Protein AF-A0A1F3VA54-F1 (afdb_monomer_lite)

pLDDT: mean 77.5, std 19.3, range [36.47, 97.38]

Radius of gyration: 24.82 Å; chains: 1; bounding box: 99×32×63 Å

Secondary structure (DSSP, 8-state):
---------------THHHHHHHHHHHTTS-HHHHHHTTTTTT--HHHHHHHHHHHHHHHHT-SSHHHHHHHHHHHHHHHHHHT-TT-TTS-TT------SHHHHHHHHHHHHHHHHHHHHTTSSS--HHHHHHHHHHHHHHHHHHHHHHHHHHHHHHHHHHGGG-

Sequence (166 aa):
MVTSSYPDFGNRRPKSSTLLDNLNKKSADLSLVKQVASKAIIGLSQSELIDAFCNDLKELLSFDDIYPMITFLFEIESAINSLSDPAFDVLDPAIEEIPDLLEFYRHLSPILLRIVLEGENMGGGLKGDQQRVGHILNGWKEALRVAIEEELYVWKEKLSIGINHN

Foldseek 3Di:
DDDDDDDDPPPPDPPPCVVVVVVVVVLLLAALLVCLVVVVQAPDDLVSQLSNPLNLLVVLLPDPFLVVSVVSVVSSQVSLVVCVDPVCPRHDPNNPDGDHCPVLCVVLVVQLVVQLVVLVVVPPDDPDPVVSVVSSRVSSSVSSNVSSVVVSVVSVVVVVVVVVPD

Structure (mmCIF, N/CA/C/O backbone):
data_AF-A0A1F3VA54-F1
#
_entry.id   AF-A0A1F3VA54-F1
#
loop_
_atom_site.group_PDB
_atom_site.id
_atom_site.type_symbol
_atom_site.label_atom_id
_atom_site.label_alt_id
_atom_site.label_comp_id
_atom_site.label_asym_id
_atom_site.label_entity_id
_atom_site.label_seq_id
_atom_site.pdbx_PDB_ins_code
_atom_site.Cartn_x
_atom_site.Cartn_y
_atom_site.Cartn_z
_atom_site.occupancy
_atom_site.B_iso_or_equiv
_atom_site.auth_seq_id
_atom_site.auth_comp_id
_atom_site.auth_asym_id
_atom_site.auth_atom_id
_atom_site.pdbx_PDB_model_num
ATOM 1 N N . MET A 1 1 ? -73.486 -0.388 35.524 1.00 39.75 1 MET A N 1
ATOM 2 C CA . MET A 1 1 ? -72.158 -1.002 35.322 1.00 39.75 1 MET A CA 1
ATOM 3 C C . MET A 1 1 ? -71.949 -1.156 33.825 1.00 39.75 1 MET A C 1
ATOM 5 O O . MET A 1 1 ? -72.624 -1.975 33.223 1.00 39.75 1 MET A O 1
ATOM 9 N N . VAL A 1 2 ? -71.115 -0.311 33.217 1.00 38.38 2 VAL A N 1
ATOM 10 C CA . VAL A 1 2 ? -70.730 -0.396 31.799 1.00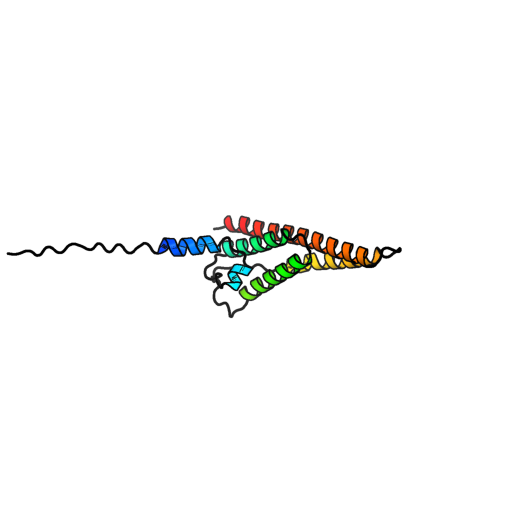 38.38 2 VAL A CA 1
ATOM 11 C C . VAL A 1 2 ? -69.208 -0.376 31.787 1.00 38.38 2 VAL A C 1
ATOM 13 O O . VAL A 1 2 ? -68.607 0.641 32.124 1.00 38.38 2 VAL A O 1
ATOM 16 N N . THR A 1 3 ? -68.582 -1.516 31.511 1.00 42.47 3 THR A N 1
ATOM 17 C CA . THR A 1 3 ? -67.123 -1.637 31.437 1.00 42.47 3 THR A CA 1
ATOM 18 C C . THR A 1 3 ? -66.680 -1.458 29.992 1.00 42.47 3 THR A C 1
ATOM 20 O O . THR A 1 3 ? -66.962 -2.288 29.130 1.00 42.47 3 THR A O 1
ATOM 23 N N . SER A 1 4 ? -66.012 -0.331 29.759 1.00 38.28 4 SER A N 1
ATOM 24 C CA . SER A 1 4 ? -65.300 0.027 28.534 1.00 38.28 4 SER A CA 1
ATOM 25 C C . SER A 1 4 ? -64.213 -1.003 28.214 1.00 38.28 4 SER A C 1
ATOM 27 O O . SER A 1 4 ? -63.425 -1.364 29.087 1.00 38.28 4 SER A O 1
ATOM 29 N N . SER A 1 5 ? -64.175 -1.470 26.968 1.00 43.44 5 SER A N 1
ATOM 30 C CA . SER A 1 5 ? -63.128 -2.332 26.418 1.00 43.44 5 SER A CA 1
ATOM 31 C C . SER A 1 5 ? -62.293 -1.509 25.436 1.00 43.44 5 SER A C 1
ATOM 33 O O . SER A 1 5 ? -62.748 -1.189 24.341 1.00 43.44 5 SER A O 1
ATOM 35 N N . TYR A 1 6 ? -61.073 -1.153 25.837 1.00 46.28 6 TYR A N 1
ATOM 36 C CA . TYR A 1 6 ? -60.049 -0.646 24.923 1.00 46.28 6 TYR A CA 1
ATOM 37 C C . TYR A 1 6 ? -59.195 -1.818 24.423 1.00 46.28 6 TYR A C 1
ATOM 39 O O . TYR A 1 6 ? -58.815 -2.663 25.236 1.00 46.28 6 TYR A O 1
ATOM 47 N N . PRO A 1 7 ? -58.859 -1.888 23.124 1.00 45.03 7 PRO A N 1
ATOM 48 C CA . PRO A 1 7 ? -57.868 -2.834 22.639 1.00 45.03 7 PRO A CA 1
ATOM 49 C C . PRO A 1 7 ? -56.450 -2.353 22.982 1.00 45.03 7 PRO A C 1
ATOM 51 O O . PRO A 1 7 ? -56.085 -1.201 22.744 1.00 45.03 7 PRO A O 1
ATOM 54 N N . ASP A 1 8 ? -55.667 -3.270 23.545 1.00 51.16 8 ASP A N 1
ATOM 55 C CA . ASP A 1 8 ? -54.242 -3.137 23.841 1.00 51.16 8 ASP A CA 1
ATOM 56 C C . ASP A 1 8 ? -53.440 -3.058 22.531 1.00 51.16 8 ASP A C 1
ATOM 58 O O . ASP A 1 8 ? -53.269 -4.048 21.812 1.00 51.16 8 ASP A O 1
ATOM 62 N N . PHE A 1 9 ? -52.970 -1.858 22.189 1.00 42.28 9 PHE A N 1
ATOM 63 C CA . PHE A 1 9 ? -51.996 -1.671 21.121 1.00 42.28 9 PHE A CA 1
ATOM 64 C C . PHE A 1 9 ? -50.613 -2.047 21.650 1.00 42.28 9 PHE A C 1
ATOM 66 O O . PHE A 1 9 ? -49.828 -1.201 22.081 1.00 42.28 9 PHE A O 1
ATOM 73 N N . GLY A 1 10 ? -50.323 -3.347 21.578 1.00 40.94 10 GLY A N 1
ATOM 74 C CA . GLY A 1 10 ? -49.001 -3.908 21.804 1.00 40.94 10 GLY A CA 1
ATOM 75 C C . GLY A 1 10 ? -47.949 -3.139 21.008 1.00 40.94 10 GLY A C 1
ATOM 76 O O . GLY A 1 10 ? -47.908 -3.170 19.776 1.00 40.94 10 GLY A O 1
ATOM 77 N N . ASN A 1 11 ? -47.096 -2.442 21.749 1.00 42.62 11 ASN A N 1
ATOM 78 C CA . ASN A 1 11 ? -46.031 -1.577 21.272 1.00 42.62 11 ASN A CA 1
ATOM 79 C C . ASN A 1 11 ? -44.919 -2.425 20.621 1.00 42.62 11 ASN A C 1
ATOM 81 O O . ASN A 1 11 ? -43.866 -2.671 21.210 1.00 42.62 11 ASN A O 1
ATOM 85 N N . ARG A 1 12 ? -45.144 -2.932 19.403 1.00 45.56 12 ARG A N 1
ATOM 86 C CA . ARG A 1 12 ? -44.087 -3.552 18.594 1.00 45.56 12 ARG A CA 1
ATOM 87 C C . ARG A 1 12 ? -43.249 -2.443 17.971 1.00 45.56 12 ARG A C 1
ATOM 89 O O . ARG A 1 12 ? -43.444 -2.081 16.814 1.00 45.56 12 ARG A O 1
ATOM 96 N N . ARG A 1 13 ? -42.291 -1.913 18.736 1.00 44.34 13 ARG A N 1
ATOM 97 C CA . ARG A 1 13 ? -41.156 -1.210 18.129 1.00 44.34 13 ARG A CA 1
ATOM 98 C C . ARG A 1 13 ? -40.470 -2.196 17.172 1.00 44.34 13 ARG A C 1
ATOM 100 O O . ARG A 1 13 ? -40.135 -3.301 17.610 1.00 44.34 13 ARG A O 1
ATOM 107 N N . PRO A 1 14 ? -40.275 -1.859 15.888 1.00 42.25 14 PRO A N 1
ATOM 108 C CA . PRO A 1 14 ? -39.438 -2.676 15.026 1.00 42.25 14 PRO A CA 1
ATOM 109 C C . PRO A 1 14 ? -38.032 -2.703 15.636 1.00 42.25 14 PRO A C 1
ATOM 111 O O . PRO A 1 14 ? -37.509 -1.666 16.046 1.00 42.25 14 PRO A O 1
ATOM 114 N N . LYS A 1 15 ? -37.451 -3.900 15.765 1.00 45.22 15 LYS A N 1
ATOM 115 C CA . LYS A 1 15 ? -36.079 -4.091 16.249 1.00 45.22 15 LYS A CA 1
ATOM 116 C C . LYS A 1 15 ? -35.143 -3.295 15.335 1.00 45.22 15 LYS A C 1
ATOM 118 O O . LYS A 1 15 ? -34.882 -3.718 14.216 1.00 45.22 15 LYS A O 1
ATOM 123 N N . SER A 1 16 ? -34.648 -2.151 15.805 1.00 47.47 16 SER A N 1
ATOM 124 C CA . SER A 1 16 ? -33.715 -1.304 15.054 1.00 47.47 16 SER A CA 1
ATOM 125 C C . SER A 1 16 ? -32.310 -1.907 14.942 1.00 47.47 16 SER A C 1
ATOM 127 O O . SER A 1 16 ? -31.446 -1.291 14.327 1.00 47.47 16 SER A O 1
ATOM 129 N N . SER A 1 17 ? -32.065 -3.094 15.515 1.00 50.91 17 SER A N 1
ATOM 130 C CA . SER A 1 17 ? -30.738 -3.719 15.490 1.00 50.91 17 SER A CA 1
ATOM 131 C C . SER A 1 17 ? -30.361 -4.184 14.083 1.00 50.91 17 SER A C 1
ATOM 133 O O . SER A 1 17 ? -29.240 -3.974 13.654 1.00 50.91 17 SER A O 1
ATOM 135 N N . THR A 1 18 ? -31.308 -4.673 13.276 1.00 53.28 18 THR A N 1
ATOM 136 C CA . THR A 1 18 ? -30.968 -5.280 11.980 1.00 53.28 18 THR A CA 1
ATOM 137 C C . THR A 1 18 ? -30.438 -4.298 10.936 1.00 53.28 18 THR A C 1
ATOM 139 O O . THR A 1 18 ? -29.840 -4.740 9.967 1.00 53.28 18 THR A O 1
ATOM 142 N N . LEU A 1 19 ? -30.657 -2.986 11.068 1.00 43.16 19 LEU A N 1
ATOM 143 C CA . LEU A 1 19 ? -30.114 -2.008 10.112 1.00 43.16 19 LEU A CA 1
ATOM 144 C C . LEU A 1 19 ? -28.704 -1.550 10.492 1.00 43.16 19 LEU A C 1
ATOM 146 O O . LEU A 1 19 ? -27.857 -1.450 9.611 1.00 43.16 19 LEU A O 1
ATOM 150 N N . LEU A 1 20 ? -28.445 -1.334 11.783 1.00 44.56 20 LEU A N 1
ATOM 151 C CA . LEU A 1 20 ? -27.110 -1.001 12.283 1.00 44.56 20 LEU A CA 1
ATOM 152 C C . LEU A 1 20 ? -26.175 -2.210 12.178 1.00 44.56 20 LEU A C 1
ATOM 154 O O . LEU A 1 20 ? -25.076 -2.069 11.658 1.00 44.56 20 LEU A O 1
ATOM 158 N N . ASP A 1 21 ? -26.657 -3.408 12.517 1.00 45.59 21 ASP A N 1
ATOM 159 C CA . ASP A 1 21 ? -25.894 -4.658 12.393 1.00 45.59 21 ASP A CA 1
ATOM 160 C C . ASP A 1 21 ? -25.538 -4.970 10.924 1.00 45.59 21 ASP A C 1
ATOM 162 O O . ASP A 1 21 ? -24.479 -5.526 10.637 1.00 45.59 21 ASP A O 1
ATOM 166 N N . ASN A 1 22 ? -26.401 -4.591 9.970 1.00 42.22 22 ASN A N 1
ATOM 167 C CA . ASN A 1 22 ? -26.141 -4.763 8.536 1.00 42.22 22 ASN A CA 1
ATOM 168 C C . ASN A 1 22 ? -25.252 -3.661 7.941 1.00 42.22 22 ASN A C 1
ATOM 170 O O . ASN A 1 22 ? -24.576 -3.917 6.947 1.00 42.22 22 ASN A O 1
ATOM 174 N N . LEU A 1 23 ? -25.240 -2.454 8.515 1.00 46.28 23 LEU A N 1
ATOM 175 C CA . LEU A 1 23 ? -24.285 -1.404 8.146 1.00 46.28 23 LEU A CA 1
ATOM 176 C C . LEU A 1 23 ? -22.884 -1.745 8.669 1.00 46.28 23 LEU A C 1
ATOM 178 O O . LEU A 1 23 ? -21.938 -1.671 7.891 1.00 46.28 23 LEU A O 1
ATOM 182 N N . ASN A 1 24 ? -22.782 -2.237 9.910 1.00 45.28 24 ASN A N 1
ATOM 183 C CA . ASN A 1 24 ? -21.522 -2.691 10.513 1.00 45.28 24 ASN A CA 1
ATOM 184 C C . ASN A 1 24 ? -20.931 -3.909 9.789 1.00 45.28 24 ASN A C 1
ATOM 186 O O . ASN A 1 24 ? -19.741 -3.972 9.511 1.00 45.28 24 ASN A O 1
ATOM 190 N N . LYS A 1 25 ? -21.770 -4.875 9.390 1.00 45.34 25 LYS A N 1
ATOM 191 C CA . LYS A 1 25 ? -21.291 -6.020 8.595 1.00 45.34 25 LYS A CA 1
ATOM 192 C C . LYS A 1 25 ? -20.829 -5.646 7.191 1.00 45.34 25 LYS A C 1
ATOM 194 O O . LYS A 1 25 ? -20.031 -6.371 6.613 1.00 45.34 25 LYS A O 1
ATOM 199 N N . LYS A 1 26 ? -21.346 -4.555 6.621 1.00 48.75 26 LYS A N 1
ATOM 200 C CA . LYS A 1 26 ? -20.960 -4.098 5.281 1.00 48.75 26 LYS A CA 1
ATOM 201 C C . LYS A 1 26 ? -19.707 -3.216 5.312 1.00 48.75 26 LYS A C 1
ATOM 203 O O . LYS A 1 26 ? -19.035 -3.136 4.290 1.00 48.75 26 LYS A O 1
ATOM 208 N N . SER A 1 27 ? -19.399 -2.578 6.447 1.00 51.16 27 SER A N 1
ATOM 209 C CA . SER A 1 27 ? -18.161 -1.813 6.660 1.00 51.16 27 SER A CA 1
ATOM 210 C C . SER A 1 27 ? -16.944 -2.691 6.936 1.00 51.16 27 SER A C 1
ATOM 212 O O . SER A 1 27 ? -15.863 -2.329 6.495 1.00 51.16 27 SER A O 1
ATOM 214 N N . ALA A 1 28 ? -17.105 -3.865 7.554 1.00 51.06 28 ALA A N 1
ATOM 215 C CA . ALA A 1 28 ? -15.980 -4.764 7.843 1.00 51.06 28 ALA A CA 1
ATOM 216 C C . ALA A 1 28 ? -15.262 -5.308 6.583 1.00 51.06 28 ALA A C 1
ATOM 218 O O . ALA A 1 28 ? -14.059 -5.541 6.611 1.00 51.06 28 ALA A O 1
ATOM 219 N N . ASP A 1 29 ? -15.972 -5.452 5.456 1.00 58.91 29 ASP A N 1
ATOM 220 C CA . ASP A 1 29 ? -15.388 -5.860 4.162 1.00 58.91 29 ASP A CA 1
ATOM 221 C C . ASP A 1 29 ? -14.822 -4.680 3.346 1.00 58.91 29 ASP A C 1
ATOM 223 O O . ASP A 1 29 ? -14.288 -4.869 2.248 1.00 58.91 29 ASP A O 1
ATOM 227 N N . LEU A 1 30 ? -14.964 -3.440 3.828 1.00 67.56 30 LEU A N 1
ATOM 228 C CA . LEU A 1 30 ? -14.467 -2.266 3.120 1.00 67.56 30 LEU A CA 1
ATOM 229 C C . LEU A 1 30 ? -12.972 -2.058 3.388 1.00 67.56 30 LEU A C 1
ATOM 231 O O . LEU A 1 30 ? -12.461 -2.240 4.485 1.00 67.56 30 LEU A O 1
ATOM 235 N N . SER A 1 31 ? -12.282 -1.631 2.342 1.00 83.69 31 SER A N 1
ATOM 236 C CA . SER A 1 31 ? -10.884 -1.207 2.353 1.00 83.69 31 SER A CA 1
ATOM 237 C C . SER A 1 31 ? -10.673 -0.032 3.334 1.00 83.69 31 SER A C 1
ATOM 239 O O . SER A 1 31 ? -11.569 0.814 3.459 1.00 83.69 31 SER A O 1
ATOM 241 N N . LEU A 1 32 ? -9.539 0.041 4.047 1.00 84.94 32 LEU A N 1
ATOM 242 C CA . LEU A 1 32 ? -9.292 1.092 5.049 1.00 84.94 32 LEU A CA 1
ATOM 243 C C . LEU A 1 32 ? -9.369 2.488 4.416 1.00 84.94 32 LEU A C 1
ATOM 245 O O . LEU A 1 32 ? -10.046 3.364 4.959 1.00 84.94 32 LEU A O 1
ATOM 249 N N . VAL A 1 33 ? -8.786 2.676 3.229 1.00 83.81 33 VAL A N 1
ATOM 250 C CA . VAL A 1 33 ? -8.894 3.927 2.452 1.00 83.81 33 VAL A CA 1
ATOM 251 C C . VAL A 1 33 ? -10.358 4.359 2.287 1.00 83.81 33 VAL A C 1
ATOM 253 O O . VAL A 1 33 ? -10.711 5.516 2.539 1.00 83.81 33 VAL A O 1
ATOM 256 N N . LYS A 1 34 ? -11.248 3.426 1.926 1.00 84.75 34 LYS A N 1
ATOM 257 C CA . LYS A 1 34 ? -12.685 3.706 1.741 1.00 84.75 34 LYS A CA 1
ATOM 258 C C . LYS A 1 34 ? -13.378 4.027 3.067 1.00 84.75 34 LYS A C 1
ATOM 260 O O . LYS A 1 34 ? -14.256 4.897 3.110 1.00 84.75 34 LYS A O 1
ATOM 265 N N . GLN A 1 35 ? -12.990 3.363 4.152 1.00 81.19 35 GLN A N 1
ATOM 266 C CA . GLN A 1 35 ? -13.539 3.619 5.485 1.00 81.19 35 GLN A CA 1
ATOM 267 C C . GLN A 1 35 ? -13.125 4.995 6.021 1.00 81.19 35 GLN A C 1
ATOM 269 O O . GLN A 1 35 ? -13.975 5.736 6.523 1.00 81.19 35 GLN A O 1
ATOM 274 N N . VAL A 1 36 ? -11.864 5.392 5.822 1.00 79.94 36 VAL A N 1
ATOM 275 C CA . VAL A 1 36 ? -11.369 6.719 6.210 1.00 79.94 36 VAL A CA 1
ATOM 276 C C . VAL A 1 36 ? -12.037 7.820 5.397 1.00 79.94 36 VAL A C 1
ATOM 278 O O . VAL A 1 36 ? -12.579 8.768 5.971 1.00 79.94 36 VAL A O 1
ATOM 281 N N . ALA A 1 37 ? -12.110 7.661 4.074 1.00 79.62 37 ALA A N 1
ATOM 282 C CA . ALA A 1 37 ? -12.761 8.632 3.195 1.00 79.62 37 ALA A CA 1
ATOM 283 C C . ALA A 1 37 ? -14.248 8.851 3.537 1.00 79.62 37 ALA A C 1
ATOM 285 O O . ALA A 1 37 ? -14.764 9.964 3.424 1.00 79.62 37 ALA A O 1
ATOM 286 N N . SER A 1 38 ? -14.941 7.799 3.981 1.00 78.38 38 SER A N 1
ATOM 287 C CA . SER A 1 38 ? -16.358 7.858 4.365 1.00 78.38 38 SER A CA 1
ATOM 288 C C . SER A 1 38 ? -16.600 8.232 5.831 1.00 78.38 38 SER A C 1
ATOM 290 O O . SER A 1 38 ? -17.758 8.358 6.231 1.00 78.38 38 SER A O 1
ATOM 292 N N . LYS A 1 39 ? -15.540 8.427 6.631 1.00 72.31 39 LYS A N 1
ATOM 293 C CA . LYS A 1 39 ? -15.607 8.574 8.098 1.00 72.31 39 LYS A CA 1
ATOM 294 C C . LYS A 1 39 ? -16.346 7.417 8.786 1.00 72.31 39 LYS A C 1
ATOM 296 O O . LYS A 1 39 ? -16.862 7.587 9.885 1.00 72.31 39 LYS A O 1
ATOM 301 N N . ALA A 1 40 ? -16.386 6.243 8.156 1.00 69.06 40 ALA A N 1
ATOM 302 C CA . ALA A 1 40 ? -17.008 5.035 8.695 1.00 69.06 40 ALA A CA 1
ATOM 303 C C . ALA A 1 40 ? -16.098 4.286 9.688 1.00 69.06 40 ALA A C 1
ATOM 305 O O . ALA A 1 40 ? -16.425 3.182 10.097 1.00 69.06 40 ALA A O 1
ATOM 306 N N . ILE A 1 41 ? -14.977 4.897 10.086 1.00 71.44 41 ILE A N 1
ATOM 307 C CA . ILE A 1 41 ? -14.001 4.355 11.043 1.00 71.44 41 ILE A CA 1
ATOM 308 C C . ILE A 1 41 ? -14.587 4.288 12.472 1.00 71.44 41 ILE A C 1
ATOM 310 O O . ILE A 1 41 ? -14.038 3.629 13.351 1.00 71.44 41 ILE A O 1
ATOM 314 N N . ILE A 1 42 ? -15.697 4.994 12.730 1.00 68.50 42 ILE A N 1
ATOM 315 C CA . ILE A 1 42 ? -16.281 5.125 14.070 1.00 68.50 42 ILE A CA 1
ATOM 316 C C . ILE A 1 42 ? -16.739 3.758 14.581 1.00 68.50 42 ILE A C 1
ATOM 318 O O . ILE A 1 42 ? -17.691 3.186 14.051 1.00 68.50 42 ILE A O 1
ATOM 322 N N . GLY A 1 43 ? -16.106 3.281 15.654 1.00 69.44 43 GLY A N 1
ATOM 323 C CA . GLY A 1 43 ? -16.481 2.031 16.316 1.00 69.44 43 GLY A CA 1
ATOM 324 C C . GLY A 1 43 ? -15.916 0.763 15.675 1.00 69.44 43 GLY A C 1
ATOM 325 O O . GLY A 1 43 ? -16.446 -0.312 15.949 1.00 69.44 43 GLY A O 1
ATOM 326 N N . LEU A 1 44 ? -14.870 0.871 14.846 1.00 76.69 44 LEU A N 1
ATOM 327 C CA . LEU A 1 44 ? -14.088 -0.301 14.452 1.00 76.69 44 LEU A CA 1
ATOM 328 C C . LEU A 1 44 ? -13.332 -0.861 15.655 1.00 76.69 44 LEU A C 1
ATOM 330 O O . LEU A 1 44 ? -12.651 -0.132 16.377 1.00 76.69 44 LEU A O 1
ATOM 334 N N . SER A 1 45 ? -13.400 -2.176 15.813 1.00 84.00 45 SER A N 1
ATOM 335 C CA . SER A 1 45 ? -12.480 -2.917 16.670 1.00 84.00 45 SER A CA 1
ATOM 336 C C . SER A 1 45 ? -11.072 -2.962 16.064 1.00 84.00 45 SER A 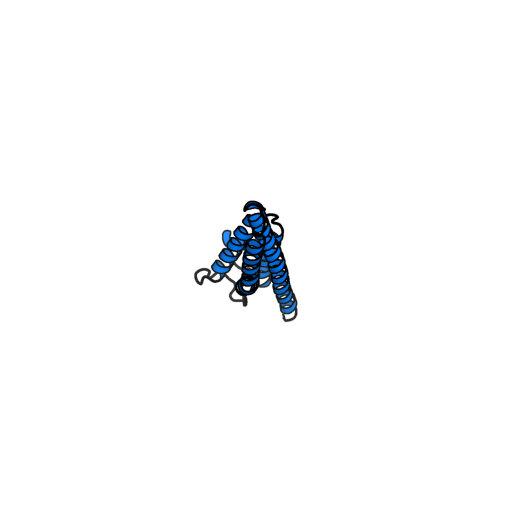C 1
ATOM 338 O O . SER A 1 45 ? -10.889 -2.814 14.854 1.00 84.00 45 SER A O 1
ATOM 340 N N . GLN A 1 46 ? -10.064 -3.252 16.893 1.00 86.19 46 GLN A N 1
ATOM 341 C CA . GLN A 1 46 ? -8.686 -3.442 16.427 1.00 86.19 46 GLN A CA 1
ATOM 342 C C . GLN A 1 46 ? -8.580 -4.513 15.330 1.00 86.19 46 GLN A C 1
ATOM 344 O O . GLN A 1 46 ? -7.866 -4.317 14.349 1.00 86.19 46 GLN A O 1
ATOM 349 N N . SER A 1 47 ? -9.318 -5.623 15.447 1.00 85.88 47 SER A N 1
ATOM 350 C CA . SER A 1 47 ? -9.333 -6.661 14.409 1.00 85.88 47 SER A CA 1
ATOM 351 C C . SER A 1 47 ? -9.904 -6.155 13.087 1.00 85.88 47 SER A C 1
ATOM 353 O O . SER A 1 47 ? -9.317 -6.416 12.044 1.00 85.88 47 SER A O 1
ATOM 355 N N . GLU A 1 48 ? -11.001 -5.392 13.120 1.00 86.56 48 GLU A N 1
ATOM 356 C CA . GLU A 1 48 ? -11.613 -4.850 11.899 1.00 86.56 48 GLU A CA 1
ATOM 357 C C . GLU A 1 48 ? -10.717 -3.795 11.238 1.00 86.56 48 GLU A C 1
ATOM 359 O O . GLU A 1 48 ? -10.640 -3.740 10.011 1.00 86.56 48 GLU A O 1
ATOM 364 N N . LEU A 1 49 ? -9.997 -2.996 12.034 1.00 87.50 49 LEU A N 1
ATOM 365 C CA . LEU A 1 49 ? -9.014 -2.042 11.522 1.00 87.50 49 LEU A CA 1
ATOM 366 C C . LEU A 1 49 ? -7.871 -2.755 10.784 1.00 87.50 49 LEU A C 1
ATOM 368 O O . LEU A 1 49 ? -7.527 -2.383 9.659 1.00 87.50 49 LEU A O 1
ATOM 372 N N . ILE A 1 50 ? -7.295 -3.789 11.404 1.00 89.56 50 ILE A N 1
ATOM 373 C CA . ILE A 1 50 ? -6.198 -4.559 10.805 1.00 89.56 50 ILE A CA 1
ATOM 374 C C . ILE A 1 50 ? -6.689 -5.328 9.570 1.00 89.56 50 ILE A C 1
ATOM 376 O O . ILE A 1 50 ? -5.984 -5.365 8.560 1.00 89.56 50 ILE A O 1
ATOM 380 N N . ASP A 1 51 ? -7.895 -5.899 9.604 1.00 89.75 51 ASP A N 1
ATOM 381 C CA . ASP A 1 51 ? -8.487 -6.583 8.450 1.00 89.75 51 ASP A CA 1
ATOM 382 C C . ASP A 1 51 ? -8.706 -5.623 7.272 1.00 89.75 51 ASP A C 1
ATOM 384 O O . ASP A 1 51 ? -8.368 -5.960 6.132 1.00 89.75 51 ASP A O 1
ATOM 388 N N . ALA A 1 52 ? -9.196 -4.407 7.534 1.00 90.25 52 ALA A N 1
ATOM 389 C CA . ALA A 1 52 ? -9.374 -3.370 6.519 1.00 90.25 52 ALA A CA 1
ATOM 390 C C . ALA A 1 52 ? -8.042 -2.955 5.876 1.00 90.25 52 ALA A C 1
ATOM 392 O O . ALA A 1 52 ? -7.950 -2.861 4.648 1.00 90.25 52 ALA A O 1
ATOM 393 N N . PHE A 1 53 ? -6.998 -2.775 6.690 1.00 92.50 53 PHE A N 1
ATOM 394 C CA . PHE A 1 53 ? -5.640 -2.509 6.214 1.00 92.50 53 PHE A CA 1
ATOM 395 C C . PHE A 1 53 ? -5.093 -3.674 5.373 1.00 92.50 53 PHE A C 1
ATOM 397 O O . PHE A 1 53 ? -4.595 -3.478 4.264 1.00 92.50 53 PHE A O 1
ATOM 404 N N . CYS A 1 54 ? -5.263 -4.915 5.834 1.00 92.81 54 CYS A N 1
ATOM 405 C CA . CYS A 1 54 ? -4.856 -6.099 5.078 1.00 92.81 54 CYS A CA 1
ATOM 406 C C . CYS A 1 54 ? -5.618 -6.234 3.751 1.00 92.81 54 CYS A C 1
ATOM 408 O O . CYS A 1 54 ? -5.078 -6.767 2.781 1.00 92.81 54 CYS A O 1
ATOM 410 N N . ASN A 1 55 ? -6.876 -5.800 3.686 1.00 93.31 55 ASN A N 1
ATOM 411 C CA . ASN A 1 55 ? -7.647 -5.805 2.445 1.00 93.31 55 ASN A CA 1
ATOM 412 C C . ASN A 1 55 ? -7.111 -4.782 1.439 1.00 93.31 55 ASN A C 1
ATOM 414 O O . ASN A 1 55 ? -6.997 -5.125 0.263 1.00 93.31 55 ASN A O 1
ATOM 418 N N . ASP A 1 56 ? -6.688 -3.600 1.892 1.00 94.62 56 ASP A N 1
ATOM 419 C CA . ASP A 1 56 ? -5.989 -2.630 1.040 1.00 94.62 56 ASP A CA 1
ATOM 420 C C . ASP A 1 56 ? -4.656 -3.187 0.508 1.00 94.62 56 ASP A C 1
ATOM 422 O O . ASP A 1 56 ? -4.369 -3.095 -0.687 1.00 94.62 56 ASP A O 1
ATOM 426 N N . LEU A 1 57 ? -3.861 -3.850 1.355 1.00 95.31 57 LEU A N 1
ATOM 427 C CA . LEU A 1 57 ? -2.619 -4.497 0.914 1.00 95.31 57 LEU A CA 1
ATOM 428 C C . LEU A 1 57 ? -2.866 -5.617 -0.115 1.00 95.31 57 LEU A C 1
ATOM 430 O O . LEU A 1 57 ? -2.104 -5.774 -1.068 1.00 95.31 57 LEU A O 1
ATOM 434 N N . LYS A 1 58 ? -3.950 -6.390 0.019 1.00 94.88 58 LYS A N 1
ATOM 435 C CA . LYS A 1 58 ? -4.343 -7.374 -1.010 1.00 94.88 58 LYS A CA 1
ATOM 436 C C . LYS A 1 58 ? -4.787 -6.695 -2.307 1.00 94.88 58 LYS A C 1
ATOM 438 O O . LYS A 1 58 ? -4.484 -7.207 -3.383 1.00 94.88 58 LYS A O 1
ATOM 443 N N . GLU A 1 59 ? -5.497 -5.569 -2.216 1.00 94.88 59 GLU A N 1
ATOM 444 C CA . GLU A 1 59 ? -5.895 -4.766 -3.378 1.00 94.88 59 GLU A CA 1
ATOM 445 C C . GLU A 1 59 ? -4.647 -4.258 -4.124 1.00 94.88 59 GLU A C 1
ATOM 447 O O . GLU A 1 59 ? -4.598 -4.385 -5.349 1.00 94.88 59 GLU A O 1
ATOM 452 N N . LEU A 1 60 ? -3.576 -3.858 -3.418 1.00 94.38 60 LEU A N 1
ATOM 453 C CA . LEU A 1 60 ? -2.291 -3.517 -4.050 1.00 94.38 60 LEU A CA 1
ATOM 454 C C . LEU A 1 60 ? -1.725 -4.641 -4.929 1.00 94.38 60 LEU A C 1
ATOM 456 O O . LEU A 1 60 ? -1.260 -4.390 -6.041 1.00 94.38 60 LEU A O 1
ATOM 460 N N . LEU A 1 61 ? -1.782 -5.891 -4.459 1.00 94.62 61 LEU A N 1
ATOM 461 C CA . LEU A 1 61 ? -1.260 -7.048 -5.199 1.00 94.62 61 LEU A CA 1
ATOM 462 C C . LEU A 1 61 ? -2.041 -7.350 -6.488 1.00 94.62 61 LEU A C 1
ATOM 464 O O . LEU A 1 61 ? -1.537 -8.079 -7.352 1.00 94.62 61 LEU A O 1
ATOM 468 N N . SER A 1 62 ? -3.244 -6.789 -6.641 1.00 94.56 62 SER A N 1
ATOM 469 C CA . SER A 1 62 ? -4.061 -6.944 -7.847 1.00 94.56 62 SER A CA 1
ATOM 470 C C . SER A 1 62 ? -3.642 -6.027 -9.003 1.00 94.56 62 SER A C 1
ATOM 472 O O . SER A 1 62 ? -4.038 -6.279 -10.138 1.00 94.56 62 SER A O 1
ATOM 474 N N . PHE A 1 63 ? -2.814 -5.000 -8.759 1.00 93.88 63 PHE A N 1
ATOM 475 C CA . PHE A 1 63 ? -2.353 -4.098 -9.818 1.00 93.88 63 PHE A CA 1
ATOM 476 C C . PHE A 1 63 ? -1.231 -4.717 -10.660 1.00 93.88 63 PHE A C 1
ATOM 478 O O . PHE A 1 63 ? -0.170 -5.092 -10.154 1.00 93.88 63 PHE A O 1
ATOM 485 N N . ASP A 1 64 ? -1.427 -4.760 -11.976 1.00 92.44 64 ASP A N 1
ATOM 486 C CA . ASP A 1 64 ? -0.412 -5.240 -12.925 1.00 92.44 64 ASP A CA 1
ATOM 487 C C . ASP A 1 64 ? 0.704 -4.214 -13.178 1.00 92.44 64 ASP A C 1
ATOM 489 O O . ASP A 1 64 ? 1.852 -4.588 -13.461 1.00 92.44 64 ASP A O 1
ATOM 493 N N . ASP A 1 65 ? 0.367 -2.930 -13.030 1.00 92.50 65 ASP A N 1
ATOM 494 C CA . ASP A 1 65 ? 1.233 -1.786 -13.289 1.00 92.50 65 ASP A CA 1
ATOM 495 C C . ASP A 1 65 ? 1.754 -1.145 -11.996 1.00 92.50 65 ASP A C 1
ATOM 497 O O . ASP A 1 65 ? 1.034 -0.958 -11.016 1.00 92.50 65 ASP A O 1
ATOM 501 N N . ILE A 1 66 ? 3.021 -0.727 -12.030 1.00 93.88 66 ILE A N 1
ATOM 502 C CA . ILE A 1 66 ? 3.725 -0.105 -10.898 1.00 93.88 66 ILE A CA 1
ATOM 503 C C . ILE A 1 66 ? 3.125 1.242 -10.479 1.00 93.88 66 ILE A C 1
ATOM 505 O O . ILE A 1 66 ? 3.095 1.574 -9.300 1.00 93.88 66 ILE A O 1
ATOM 509 N N . TYR A 1 67 ? 2.650 2.033 -11.441 1.00 93.81 67 TYR A N 1
ATOM 510 C CA . TYR A 1 67 ? 2.144 3.375 -11.175 1.00 93.81 67 TYR A CA 1
ATOM 511 C C . TYR A 1 67 ? 0.880 3.368 -10.300 1.00 93.81 67 TYR A C 1
ATOM 513 O O . TYR A 1 67 ? 0.934 3.952 -9.219 1.00 93.81 67 TYR A O 1
ATOM 521 N N . PRO A 1 68 ? -0.221 2.682 -10.680 1.00 94.81 68 PRO A N 1
ATOM 522 C CA . PRO A 1 68 ? -1.403 2.607 -9.823 1.00 94.81 68 PRO A CA 1
ATOM 523 C C . PRO A 1 68 ? -1.111 1.928 -8.480 1.00 94.81 68 PRO A C 1
ATOM 525 O O . PRO A 1 68 ? -1.670 2.342 -7.471 1.00 94.81 68 PRO A O 1
ATOM 528 N N . MET A 1 69 ? -0.186 0.960 -8.441 1.00 95.62 69 MET A N 1
ATOM 529 C CA . MET A 1 69 ? 0.259 0.335 -7.194 1.00 95.62 69 MET A CA 1
ATOM 530 C C . MET A 1 69 ? 0.890 1.358 -6.235 1.00 95.62 69 MET A C 1
ATOM 532 O O . MET A 1 69 ? 0.485 1.449 -5.082 1.00 95.62 69 MET A O 1
ATOM 536 N N . ILE A 1 70 ? 1.839 2.176 -6.704 1.00 95.31 70 ILE A N 1
ATOM 537 C CA . ILE A 1 70 ? 2.463 3.220 -5.873 1.00 95.31 70 ILE A CA 1
ATOM 538 C C . ILE A 1 70 ? 1.440 4.287 -5.466 1.00 95.31 70 ILE A C 1
ATOM 540 O O . ILE A 1 70 ? 1.436 4.722 -4.317 1.00 95.31 70 ILE A O 1
ATOM 544 N N . THR A 1 71 ? 0.566 4.712 -6.384 1.00 96.19 71 THR A N 1
ATOM 545 C CA . THR A 1 71 ? -0.475 5.700 -6.068 1.00 96.19 71 THR A CA 1
ATOM 546 C C . THR A 1 71 ? -1.383 5.204 -4.949 1.00 96.19 71 THR A C 1
ATOM 548 O O . THR A 1 71 ? -1.590 5.928 -3.979 1.00 96.19 71 THR A O 1
ATOM 551 N N . PHE A 1 72 ? -1.863 3.965 -5.042 1.00 96.12 72 PHE A N 1
ATOM 552 C CA . PHE A 1 72 ? -2.732 3.396 -4.019 1.00 96.12 72 PHE A CA 1
ATOM 553 C C . PHE A 1 72 ? -1.993 3.169 -2.691 1.00 96.12 72 PHE A C 1
ATOM 555 O O . PHE A 1 72 ? -2.565 3.390 -1.629 1.00 96.12 72 PHE A O 1
ATOM 562 N N . LEU A 1 73 ? -0.695 2.838 -2.720 1.00 96.50 73 LEU A N 1
ATOM 563 C CA . LEU A 1 73 ? 0.124 2.738 -1.506 1.00 96.50 73 LEU A CA 1
ATOM 564 C C . LEU A 1 73 ? 0.166 4.069 -0.736 1.00 96.50 73 LEU A C 1
ATOM 566 O O . LEU A 1 73 ? 0.025 4.077 0.485 1.00 96.50 73 LEU A O 1
ATOM 570 N N . PHE A 1 74 ? 0.287 5.199 -1.438 1.00 95.75 74 PHE A N 1
ATOM 571 C CA . PHE A 1 74 ? 0.225 6.519 -0.802 1.00 95.75 74 PHE A CA 1
ATOM 572 C C . PHE A 1 74 ? -1.167 6.867 -0.268 1.00 95.75 74 PHE A C 1
ATOM 574 O O . PHE A 1 74 ? -1.276 7.566 0.739 1.00 95.75 74 PHE A O 1
ATOM 581 N N . GLU A 1 75 ? -2.236 6.385 -0.904 1.00 95.56 75 GLU A N 1
ATOM 582 C CA . GLU A 1 75 ? -3.593 6.541 -0.368 1.00 95.56 75 GLU A CA 1
ATOM 583 C C . GLU A 1 75 ? -3.753 5.790 0.959 1.00 95.56 75 GLU A C 1
ATOM 585 O O . GLU A 1 75 ? -4.302 6.349 1.910 1.00 95.56 75 GLU A O 1
ATOM 590 N N . ILE A 1 76 ? -3.210 4.571 1.056 1.00 94.75 76 ILE A N 1
ATOM 591 C CA . ILE A 1 76 ? -3.179 3.783 2.297 1.00 94.75 76 ILE A CA 1
ATOM 592 C C . ILE A 1 76 ? -2.390 4.520 3.380 1.00 94.75 76 ILE A C 1
ATOM 594 O O . ILE A 1 76 ? -2.887 4.697 4.491 1.00 94.75 76 ILE A O 1
ATOM 598 N N . GLU A 1 77 ? -1.188 5.001 3.057 1.00 93.81 77 GLU A N 1
ATOM 599 C CA . GLU A 1 77 ? -0.358 5.770 3.989 1.00 93.81 77 GLU A CA 1
ATOM 600 C C . GLU A 1 77 ? -1.084 7.026 4.492 1.00 93.81 77 GLU A C 1
ATOM 602 O O . GLU A 1 77 ? -1.098 7.317 5.688 1.00 93.81 77 GLU A O 1
ATOM 607 N N . SER A 1 78 ? -1.740 7.760 3.592 1.00 91.81 78 SER A N 1
ATOM 608 C CA . SER A 1 78 ? -2.529 8.935 3.961 1.00 91.81 78 SER A CA 1
ATOM 609 C C . SER A 1 78 ? -3.713 8.572 4.859 1.00 91.81 78 SER A C 1
ATOM 611 O O . SER A 1 78 ? -4.035 9.331 5.778 1.00 91.81 78 SER A O 1
ATOM 613 N N . ALA A 1 79 ? -4.375 7.442 4.598 1.00 90.31 79 ALA A N 1
ATOM 614 C CA . ALA A 1 79 ? -5.486 6.958 5.407 1.00 90.31 79 ALA A CA 1
ATOM 615 C C . ALA A 1 79 ? -5.017 6.616 6.828 1.00 90.31 79 ALA A C 1
ATOM 617 O O . ALA A 1 79 ? -5.598 7.116 7.787 1.00 90.31 79 ALA A O 1
ATOM 618 N N . ILE A 1 80 ? -3.918 5.868 6.955 1.00 90.38 80 ILE A N 1
ATOM 619 C CA . ILE A 1 80 ? -3.268 5.540 8.232 1.00 90.38 80 ILE A CA 1
ATOM 620 C C . ILE A 1 80 ? -2.878 6.801 9.000 1.00 90.38 80 ILE A C 1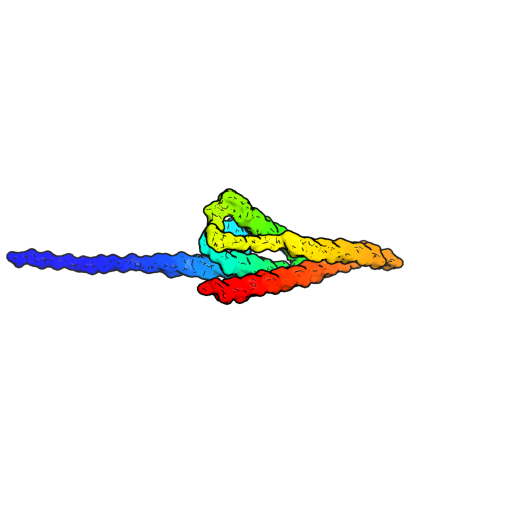
ATOM 622 O O . ILE A 1 80 ? -3.229 6.956 10.165 1.00 90.38 80 ILE A O 1
ATOM 626 N N . ASN A 1 81 ? -2.192 7.739 8.347 1.00 87.94 81 ASN A N 1
ATOM 627 C CA . ASN A 1 81 ? -1.742 8.965 9.005 1.00 87.94 81 ASN A CA 1
ATOM 628 C C . ASN A 1 81 ? -2.914 9.817 9.510 1.00 87.94 81 ASN A C 1
ATOM 630 O O . ASN A 1 81 ? -2.775 10.515 10.511 1.00 87.94 81 ASN A O 1
ATOM 634 N N . SER A 1 82 ? -4.074 9.729 8.852 1.00 86.25 82 SER A N 1
ATOM 635 C CA . SER A 1 82 ? -5.298 10.398 9.307 1.00 86.25 82 SER A CA 1
ATOM 636 C C . SER A 1 82 ? -5.871 9.774 10.584 1.00 86.25 82 SER A C 1
ATOM 638 O O . SER A 1 82 ? -6.516 10.476 11.353 1.00 86.25 82 SER A O 1
ATOM 640 N N . LEU A 1 83 ? -5.632 8.480 10.832 1.00 83.25 83 LEU A N 1
ATOM 641 C CA . LEU A 1 83 ? -6.035 7.803 12.072 1.00 83.25 83 LEU A CA 1
ATOM 642 C C . LEU A 1 83 ? -5.208 8.272 13.271 1.00 83.25 83 LEU A C 1
ATOM 644 O O . LEU A 1 83 ? -5.725 8.389 14.374 1.00 83.25 83 LEU A O 1
ATOM 648 N N . SER A 1 84 ? -3.931 8.565 13.045 1.00 75.00 84 SER A N 1
ATOM 649 C CA . SER A 1 84 ? -3.012 9.037 14.084 1.00 75.00 84 SER A CA 1
ATOM 650 C C . SER A 1 84 ? -3.170 10.530 14.408 1.00 75.00 84 SER A C 1
ATOM 652 O O . SER A 1 84 ? -2.486 11.035 15.300 1.00 75.00 84 SER A O 1
ATOM 654 N N . ASP A 1 85 ? -4.033 11.258 13.689 1.00 76.44 85 ASP A N 1
ATOM 655 C CA . ASP A 1 85 ? -4.304 12.674 13.940 1.00 76.44 85 ASP A CA 1
ATOM 656 C C . ASP A 1 85 ? -5.161 12.830 15.215 1.00 76.44 85 ASP A C 1
ATOM 658 O O . ASP A 1 85 ? -6.289 12.338 15.251 1.00 76.44 85 ASP A O 1
ATOM 662 N N . PRO A 1 86 ? -4.696 13.561 16.249 1.00 66.56 86 PRO A N 1
ATOM 663 C CA . PRO A 1 86 ? -5.469 13.820 17.468 1.00 66.56 86 PRO A CA 1
ATOM 664 C C . PRO A 1 86 ? -6.822 14.508 17.231 1.00 66.56 86 PRO A C 1
ATOM 666 O O . PRO A 1 86 ? -7.669 14.521 18.122 1.00 66.56 86 PRO A O 1
ATOM 669 N N . ALA A 1 87 ? -7.033 15.119 16.061 1.00 64.81 87 ALA A N 1
ATOM 670 C CA . ALA A 1 87 ? -8.326 15.671 15.665 1.00 64.81 87 ALA A CA 1
ATOM 671 C C . ALA A 1 87 ? -9.365 14.587 15.310 1.00 64.81 87 ALA A C 1
ATOM 673 O O . ALA A 1 87 ? -10.567 14.872 15.307 1.00 64.81 87 ALA A O 1
ATOM 674 N N . PHE A 1 88 ? -8.929 13.354 15.031 1.00 63.53 88 PHE A N 1
ATOM 675 C CA . PHE A 1 88 ? -9.776 12.172 14.880 1.00 63.53 88 PHE A CA 1
ATOM 676 C C . PHE A 1 88 ? -10.029 11.525 16.252 1.00 63.53 88 PHE A C 1
ATOM 678 O O . PHE A 1 88 ? -9.584 10.422 16.550 1.00 63.53 88 PHE A O 1
ATOM 685 N N . ASP A 1 89 ? -10.829 12.202 17.077 1.00 57.84 89 ASP A N 1
ATOM 686 C CA . ASP A 1 89 ? -11.331 11.729 18.383 1.00 57.84 89 ASP A CA 1
ATOM 687 C C . ASP A 1 89 ? -12.430 10.648 18.221 1.00 57.84 89 ASP A C 1
ATOM 689 O O . ASP A 1 89 ? -13.536 10.736 18.757 1.00 57.84 89 ASP A O 1
ATOM 693 N N . VAL A 1 90 ? -12.182 9.692 17.322 1.00 62.09 90 VAL A N 1
ATOM 694 C CA . VAL A 1 90 ? -13.194 8.804 16.725 1.00 62.09 90 VAL A CA 1
ATOM 695 C C . VAL A 1 90 ? -12.775 7.333 16.763 1.00 62.09 90 VAL A C 1
ATOM 697 O O . VAL A 1 90 ? -13.618 6.446 16.610 1.00 62.09 90 VAL A O 1
ATOM 700 N N . LEU A 1 91 ? -11.484 7.071 16.965 1.00 69.25 91 LEU A N 1
ATOM 701 C CA . LEU A 1 91 ? -10.980 5.722 17.179 1.00 69.25 91 LEU A CA 1
ATOM 702 C C . LEU A 1 91 ? -11.390 5.240 18.564 1.00 69.25 91 LEU A C 1
ATOM 704 O O . LEU A 1 91 ? -11.367 5.999 19.534 1.00 69.25 91 LEU A O 1
ATOM 708 N N . ASP A 1 92 ? -11.785 3.972 18.636 1.00 70.31 92 ASP A N 1
ATOM 709 C CA . ASP A 1 92 ? -12.045 3.332 19.915 1.00 70.31 92 ASP A CA 1
ATOM 710 C C . ASP A 1 92 ? -10.766 3.431 20.770 1.00 70.31 92 ASP A C 1
ATOM 712 O O . ASP A 1 92 ? -9.703 3.007 20.310 1.00 70.31 92 ASP A O 1
ATOM 716 N N . PRO A 1 93 ? -10.825 3.988 21.994 1.00 73.12 93 PRO A N 1
ATOM 717 C CA . PRO A 1 93 ? -9.667 4.058 22.882 1.00 73.12 93 PRO A CA 1
ATOM 718 C C . PRO A 1 93 ? -9.099 2.678 23.256 1.00 73.12 93 PRO A C 1
ATOM 720 O O . PRO A 1 93 ? -8.008 2.613 23.818 1.00 73.12 93 PRO A O 1
ATOM 723 N N . ALA A 1 94 ? -9.817 1.589 22.963 1.00 74.62 94 ALA A N 1
ATOM 724 C CA . ALA A 1 94 ? -9.327 0.218 23.066 1.00 74.62 94 ALA A CA 1
ATOM 725 C C . ALA A 1 94 ? -8.406 -0.213 21.905 1.00 74.62 94 ALA A C 1
ATOM 727 O O . ALA A 1 94 ? -7.885 -1.324 21.943 1.00 74.62 94 ALA A O 1
ATOM 728 N N . ILE A 1 95 ? -8.204 0.614 20.872 1.00 78.81 95 ILE A N 1
ATOM 729 C CA . ILE A 1 95 ? -7.237 0.328 19.805 1.00 78.81 95 ILE A CA 1
ATOM 730 C C . ILE A 1 95 ? -5.828 0.550 20.354 1.00 78.81 95 ILE A C 1
ATOM 732 O O . ILE A 1 95 ? -5.396 1.681 20.571 1.00 78.81 95 ILE A O 1
ATOM 736 N N . GLU A 1 96 ? -5.109 -0.550 20.567 1.00 80.12 96 GLU A N 1
ATOM 737 C CA . GLU A 1 96 ? -3.746 -0.519 21.104 1.00 80.12 96 GLU A CA 1
ATOM 738 C C . GLU A 1 96 ? -2.695 -0.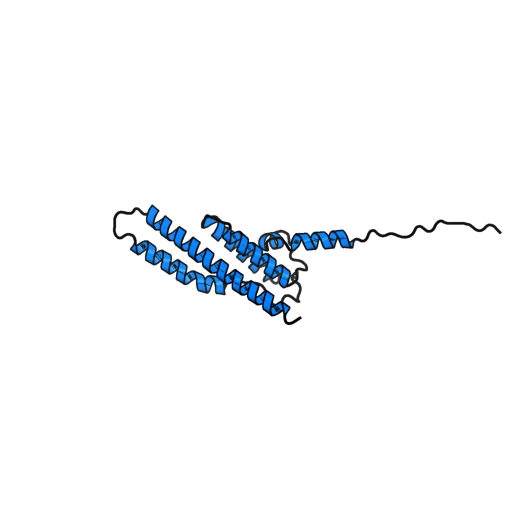235 20.024 1.00 80.12 96 GLU A C 1
ATOM 740 O O . GLU A 1 96 ? -1.662 0.374 20.302 1.00 80.12 96 GLU A O 1
ATOM 745 N N . GLU A 1 97 ? -2.952 -0.674 18.790 1.00 84.12 97 GLU A N 1
ATOM 746 C CA . GLU A 1 97 ? -1.995 -0.607 17.688 1.00 84.12 97 GLU A CA 1
ATOM 747 C C . GLU A 1 97 ? -2.679 -0.158 16.392 1.00 84.12 97 GLU A C 1
ATOM 749 O O . GLU A 1 97 ? -3.649 -0.767 15.935 1.00 84.12 97 GLU A O 1
ATOM 754 N N . ILE A 1 98 ? -2.143 0.906 15.791 1.00 86.75 98 ILE A N 1
ATOM 755 C CA . ILE A 1 98 ? -2.517 1.380 14.457 1.00 86.75 98 ILE A CA 1
ATOM 756 C C . ILE A 1 98 ? -1.438 0.883 13.486 1.00 86.75 98 ILE A C 1
ATOM 758 O O . ILE A 1 98 ? -0.257 1.098 13.765 1.00 86.75 98 ILE A O 1
ATOM 762 N N . PRO A 1 99 ? -1.800 0.233 12.365 1.00 88.12 99 PRO A N 1
ATOM 763 C CA . PRO A 1 99 ? -0.825 -0.142 11.351 1.00 88.12 99 PRO A CA 1
ATOM 764 C C . PRO A 1 99 ? -0.057 1.067 10.832 1.00 88.12 99 PRO A C 1
ATOM 766 O O . PRO A 1 99 ? -0.654 2.110 10.597 1.00 88.12 99 PRO A O 1
ATOM 769 N N . ASP A 1 100 ? 1.243 0.916 10.602 1.00 89.06 100 ASP A N 1
ATOM 770 C CA . ASP A 1 100 ? 2.072 1.913 9.934 1.00 89.06 100 ASP A CA 1
ATOM 771 C C . ASP A 1 100 ? 2.944 1.257 8.857 1.00 89.06 100 ASP A C 1
ATOM 773 O O . ASP A 1 100 ? 3.068 0.035 8.796 1.00 89.06 100 ASP A O 1
ATOM 777 N N . LEU A 1 101 ? 3.517 2.077 7.975 1.00 93.25 101 LEU A N 1
ATOM 778 C CA . LEU A 1 101 ? 4.378 1.623 6.877 1.00 93.25 101 LEU A CA 1
ATOM 779 C C . LEU A 1 101 ? 5.857 1.979 7.104 1.00 93.25 101 LEU A C 1
ATOM 781 O O . LEU A 1 101 ? 6.661 1.939 6.170 1.00 93.25 101 LEU A O 1
ATOM 785 N N . LEU A 1 102 ? 6.255 2.344 8.328 1.00 92.25 102 LEU A N 1
ATOM 786 C CA . LEU A 1 102 ? 7.611 2.822 8.597 1.00 92.25 102 LEU A CA 1
ATOM 787 C C . LEU A 1 102 ? 8.650 1.710 8.418 1.00 92.25 102 LEU A C 1
ATOM 789 O O . LEU A 1 102 ? 9.650 1.902 7.717 1.00 92.25 102 LEU A O 1
ATOM 793 N N . GLU A 1 103 ? 8.428 0.550 9.040 1.00 91.69 103 GLU A N 1
ATOM 794 C CA . GLU A 1 103 ? 9.326 -0.604 8.886 1.00 91.69 103 GLU A CA 1
ATOM 795 C C . GLU A 1 103 ? 9.248 -1.185 7.469 1.00 91.69 103 GLU A C 1
ATOM 797 O O . GLU A 1 103 ? 10.287 -1.512 6.890 1.00 91.69 103 GLU A O 1
ATOM 802 N N . PHE A 1 104 ? 8.055 -1.201 6.862 1.00 94.56 104 PHE A N 1
ATOM 803 C CA . PHE A 1 104 ? 7.864 -1.550 5.452 1.00 94.56 104 PHE A CA 1
ATOM 804 C C . PHE A 1 104 ? 8.809 -0.745 4.544 1.00 94.56 104 PHE A C 1
ATOM 806 O O . PHE A 1 104 ? 9.609 -1.313 3.791 1.00 94.56 104 PHE A O 1
ATOM 813 N N . TYR A 1 105 ? 8.807 0.588 4.662 1.00 95.75 105 TYR A N 1
ATOM 814 C CA . TYR A 1 105 ? 9.690 1.441 3.865 1.00 95.75 105 TYR A CA 1
ATOM 815 C C . TYR A 1 105 ? 11.166 1.267 4.222 1.00 95.75 105 TYR A C 1
ATOM 817 O O . TYR A 1 105 ? 12.020 1.349 3.330 1.00 95.75 105 TYR A O 1
ATOM 825 N N . ARG A 1 106 ? 11.494 1.005 5.493 1.00 95.50 106 ARG A N 1
ATOM 826 C CA . ARG A 1 106 ? 12.878 0.760 5.921 1.00 95.50 106 ARG A CA 1
ATOM 827 C C . ARG A 1 106 ? 13.468 -0.479 5.244 1.00 95.50 106 ARG A C 1
ATOM 829 O O . ARG A 1 106 ? 14.634 -0.439 4.847 1.00 95.50 106 ARG A O 1
ATOM 836 N N . HIS A 1 107 ? 12.677 -1.535 5.072 1.00 93.94 107 HIS A N 1
ATOM 837 C CA . HIS A 1 107 ? 13.102 -2.754 4.379 1.00 93.94 107 HIS A CA 1
ATOM 838 C C . HIS A 1 107 ? 13.095 -2.605 2.854 1.00 93.94 107 HIS A C 1
ATOM 840 O O . HIS A 1 107 ? 14.023 -3.065 2.184 1.00 93.94 107 HIS A O 1
ATOM 846 N N . LEU A 1 108 ? 12.095 -1.918 2.299 1.00 96.38 108 LEU A N 1
ATOM 847 C CA . LEU A 1 108 ? 11.939 -1.773 0.853 1.00 96.38 108 LEU A CA 1
ATOM 848 C C . LEU A 1 108 ? 12.972 -0.818 0.230 1.00 96.38 108 LEU A C 1
ATOM 850 O O . LEU A 1 108 ? 13.514 -1.092 -0.844 1.00 96.38 108 LEU A O 1
ATOM 854 N N . SER A 1 109 ? 13.277 0.302 0.892 1.00 96.38 109 SER A N 1
ATOM 855 C CA . SER A 1 109 ? 14.089 1.382 0.305 1.00 96.38 109 SER A CA 1
ATOM 856 C C . SER A 1 109 ? 15.475 0.931 -0.191 1.00 96.38 109 SER A C 1
ATOM 858 O O . SER A 1 109 ? 15.833 1.266 -1.326 1.00 96.38 109 SER A O 1
ATOM 860 N N . PRO A 1 110 ? 16.266 0.141 0.569 1.00 97.38 110 PRO A N 1
ATOM 861 C CA . PRO A 1 110 ? 17.559 -0.357 0.092 1.00 97.38 110 PRO A CA 1
ATOM 862 C C . PRO A 1 110 ? 17.449 -1.233 -1.165 1.00 97.38 110 PRO A C 1
ATOM 864 O O . PRO A 1 110 ? 18.329 -1.186 -2.027 1.00 97.38 110 PRO A O 1
ATOM 867 N N . ILE A 1 111 ? 16.366 -2.006 -1.292 1.00 97.00 111 ILE A N 1
ATOM 868 C CA . ILE A 1 111 ? 16.113 -2.883 -2.443 1.00 97.00 111 ILE A CA 1
ATOM 869 C C . ILE A 1 111 ? 15.832 -2.037 -3.688 1.00 97.00 111 ILE A C 1
ATOM 871 O O . ILE A 1 111 ? 16.439 -2.263 -4.737 1.00 97.00 111 ILE A O 1
ATOM 875 N N . LEU A 1 112 ? 14.986 -1.009 -3.566 1.00 96.56 112 LEU A N 1
ATOM 876 C CA . LEU A 1 112 ? 14.680 -0.095 -4.672 1.00 96.56 112 LEU A CA 1
ATOM 877 C C . LEU A 1 112 ? 15.932 0.627 -5.186 1.00 96.56 112 LEU A C 1
ATOM 879 O O . LEU A 1 112 ? 16.140 0.709 -6.400 1.00 96.56 112 LEU A O 1
ATOM 883 N N . LEU A 1 113 ? 16.793 1.100 -4.277 1.00 95.94 113 LEU A N 1
ATOM 884 C CA . LEU A 1 113 ? 18.064 1.742 -4.631 1.00 95.94 113 LEU A CA 1
ATOM 885 C C . LEU A 1 113 ? 19.008 0.782 -5.359 1.00 95.94 113 LEU A C 1
ATOM 887 O O . LEU A 1 113 ? 19.645 1.163 -6.344 1.00 95.94 113 LEU A O 1
ATOM 891 N N . ARG A 1 114 ? 19.072 -0.475 -4.909 1.00 94.44 114 ARG A N 1
ATOM 892 C CA . ARG A 1 114 ? 19.867 -1.514 -5.564 1.00 94.44 114 ARG A CA 1
ATOM 893 C C . ARG A 1 114 ? 19.389 -1.777 -6.991 1.00 94.44 114 ARG A C 1
ATOM 895 O O . ARG A 1 114 ? 20.222 -1.843 -7.890 1.00 94.44 114 ARG A O 1
ATOM 902 N N . ILE A 1 115 ? 18.077 -1.849 -7.214 1.00 94.62 115 ILE A N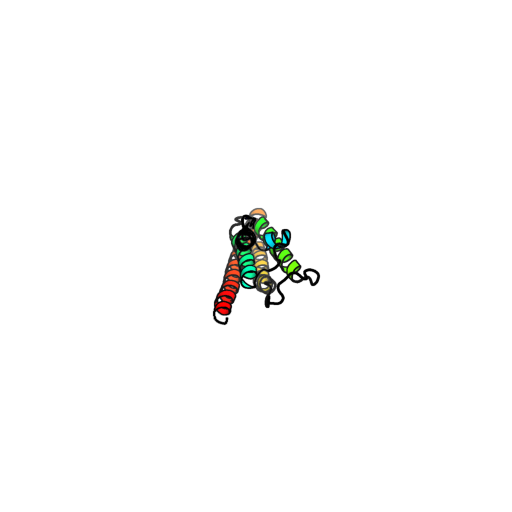 1
ATOM 903 C C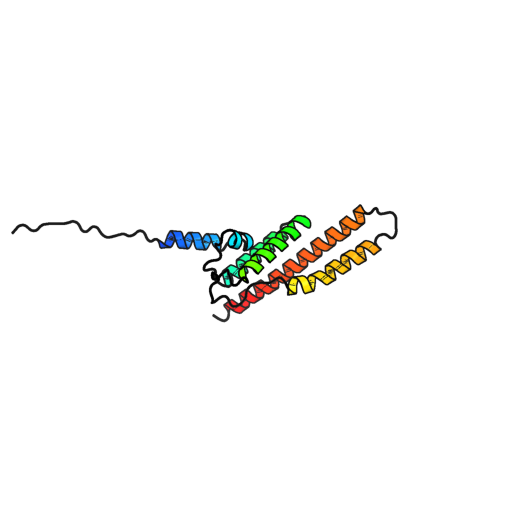A . ILE A 1 115 ? 17.494 -2.051 -8.551 1.00 94.62 115 ILE A CA 1
ATOM 904 C C . ILE A 1 115 ? 17.864 -0.908 -9.501 1.00 94.62 115 ILE A C 1
ATOM 906 O O . ILE A 1 115 ? 18.210 -1.160 -10.656 1.00 94.62 115 ILE A O 1
ATOM 910 N N . VAL A 1 116 ? 17.830 0.343 -9.026 1.00 92.75 116 VAL A N 1
ATOM 911 C CA . VAL A 1 116 ? 18.253 1.502 -9.830 1.00 92.75 116 VAL A CA 1
ATOM 912 C C . VAL A 1 116 ? 19.731 1.385 -10.204 1.00 92.75 116 VAL A C 1
ATOM 914 O O . VAL A 1 116 ? 20.079 1.518 -11.376 1.00 92.75 116 VAL A O 1
ATOM 917 N N . LEU A 1 117 ? 20.595 1.083 -9.231 1.00 90.81 117 LEU A N 1
ATOM 918 C CA . LEU A 1 117 ? 22.035 0.942 -9.460 1.00 90.81 117 LEU A CA 1
ATOM 919 C C . LEU A 1 117 ? 22.358 -0.196 -10.441 1.00 90.81 117 LEU A C 1
ATOM 921 O O . LEU A 1 117 ? 23.193 -0.037 -11.331 1.00 90.81 117 LEU A O 1
ATOM 925 N N . GLU A 1 118 ? 21.704 -1.347 -10.297 1.00 87.62 118 GLU A N 1
ATOM 926 C CA . GLU A 1 118 ? 21.859 -2.484 -11.208 1.00 87.62 118 GLU A CA 1
ATOM 927 C C . GLU A 1 118 ? 21.341 -2.147 -12.612 1.00 87.62 118 GLU A C 1
ATOM 929 O O . GLU A 1 118 ? 21.993 -2.490 -13.598 1.00 87.62 118 GLU A O 1
ATOM 934 N N . GLY A 1 119 ? 20.233 -1.404 -12.710 1.00 85.38 119 GLY A N 1
ATOM 935 C CA . GLY A 1 119 ? 19.672 -0.923 -13.972 1.00 85.38 119 GLY A CA 1
ATOM 936 C C . GLY A 1 119 ? 20.617 -0.000 -14.746 1.00 85.38 119 GLY A C 1
ATOM 937 O O . GLY A 1 119 ? 20.784 -0.179 -15.953 1.00 85.38 119 GLY A O 1
ATOM 938 N N . GLU A 1 120 ? 21.292 0.938 -14.076 1.00 79.00 120 GLU A N 1
ATOM 939 C CA . GLU A 1 120 ? 22.292 1.806 -14.724 1.00 79.00 120 GLU A CA 1
ATOM 940 C C . GLU A 1 120 ? 23.495 1.010 -15.257 1.00 79.00 120 GLU A C 1
ATOM 942 O O . GLU A 1 120 ? 23.998 1.279 -16.349 1.00 79.00 120 GLU A O 1
ATOM 947 N N . ASN A 1 121 ? 23.906 -0.044 -14.546 1.00 74.44 121 ASN A N 1
ATOM 948 C CA . ASN A 1 121 ? 25.009 -0.913 -14.965 1.00 74.44 121 ASN A CA 1
ATOM 949 C C . ASN A 1 121 ? 24.653 -1.847 -16.141 1.00 74.44 121 ASN A C 1
ATOM 951 O O . ASN A 1 121 ? 25.550 -2.417 -16.765 1.00 74.44 121 ASN A O 1
ATOM 955 N N . MET A 1 122 ? 23.370 -1.973 -16.507 1.00 68.44 122 MET A N 1
ATOM 956 C CA . MET A 1 122 ? 22.944 -2.690 -17.721 1.00 68.44 122 MET A CA 1
ATOM 957 C C . MET A 1 122 ? 23.179 -1.891 -19.016 1.00 68.44 122 MET A C 1
ATOM 959 O O . MET A 1 122 ? 23.073 -2.454 -20.109 1.00 68.44 122 MET A O 1
ATOM 963 N N . GLY A 1 123 ? 23.545 -0.606 -18.918 1.00 56.78 123 GLY A N 1
ATOM 964 C CA . GLY A 1 123 ? 23.785 0.309 -20.044 1.00 56.78 123 GLY A CA 1
ATOM 965 C C . GLY A 1 123 ? 25.072 0.072 -20.852 1.00 56.78 123 GLY A C 1
ATOM 966 O O . GLY A 1 123 ? 25.407 0.882 -21.713 1.00 56.78 123 GLY A O 1
ATOM 967 N N . GLY A 1 124 ? 25.794 -1.032 -20.626 1.00 53.88 124 GLY A N 1
ATOM 968 C CA . GLY A 1 124 ? 27.081 -1.348 -21.268 1.00 53.88 124 GLY A CA 1
ATOM 969 C C . GLY A 1 124 ? 27.049 -1.659 -22.775 1.00 53.88 124 GLY A C 1
ATOM 970 O O . GLY A 1 124 ? 28.081 -2.004 -23.346 1.00 53.88 124 GLY A O 1
ATOM 971 N N . GLY A 1 125 ? 25.907 -1.540 -23.452 1.00 52.69 125 GLY A N 1
ATOM 972 C CA . GLY A 1 125 ? 25.855 -1.655 -24.909 1.00 52.69 125 GLY A CA 1
ATOM 973 C C . GLY A 1 125 ? 24.468 -1.408 -25.480 1.00 52.69 125 GLY A C 1
ATOM 974 O O . GLY A 1 125 ? 23.566 -2.170 -25.164 1.00 52.69 125 GLY A O 1
ATOM 975 N N . LEU A 1 126 ? 24.340 -0.367 -26.321 1.00 49.47 126 LEU A N 1
ATOM 976 C CA . LEU A 1 126 ? 23.315 -0.057 -27.349 1.00 49.47 126 LEU A CA 1
ATOM 977 C C . LEU A 1 126 ? 21.824 -0.389 -27.082 1.00 49.47 126 LEU A C 1
ATOM 979 O O . LEU A 1 126 ? 20.994 -0.244 -27.978 1.00 49.47 126 LEU A O 1
ATOM 983 N N . LYS A 1 127 ? 21.442 -0.812 -25.880 1.00 56.78 127 LYS A N 1
ATOM 984 C CA . LYS A 1 127 ? 20.063 -1.024 -25.453 1.00 56.78 127 LYS A CA 1
ATOM 985 C C . LYS A 1 127 ? 19.563 0.319 -24.948 1.00 56.78 127 LYS A C 1
ATOM 987 O O . LYS A 1 127 ? 19.964 0.772 -23.883 1.00 56.78 127 LYS A O 1
ATOM 992 N N . GLY A 1 128 ? 18.772 0.986 -25.788 1.00 67.75 128 GLY A N 1
ATOM 993 C CA . GLY A 1 128 ? 18.284 2.341 -25.541 1.00 67.75 128 GLY A CA 1
ATOM 994 C C . GLY A 1 128 ? 17.573 2.494 -24.195 1.00 67.75 128 GLY A C 1
ATOM 995 O O . GLY A 1 128 ? 17.075 1.519 -23.625 1.00 67.75 128 GLY A O 1
ATOM 996 N N . ASP A 1 129 ? 17.495 3.741 -23.725 1.00 77.12 129 ASP A N 1
ATOM 997 C CA . ASP A 1 129 ? 16.983 4.148 -22.407 1.00 77.12 129 ASP A CA 1
ATOM 998 C C . ASP A 1 129 ? 15.668 3.464 -21.994 1.00 77.12 129 ASP A C 1
ATOM 1000 O O . ASP A 1 129 ? 15.443 3.191 -20.817 1.00 77.12 129 ASP A O 1
ATOM 1004 N N . GLN A 1 130 ? 14.814 3.122 -22.959 1.00 81.31 130 GLN A N 1
ATOM 1005 C CA . GLN A 1 130 ? 13.529 2.471 -22.727 1.00 81.31 130 GLN A CA 1
ATOM 1006 C C . GLN A 1 130 ? 13.642 1.051 -22.141 1.00 81.31 130 GLN A C 1
ATOM 1008 O O . GLN A 1 130 ? 12.823 0.679 -21.303 1.00 81.31 130 GLN A O 1
ATOM 1013 N N . GLN A 1 131 ? 14.656 0.262 -22.522 1.00 82.88 131 GLN A N 1
ATOM 1014 C CA . GLN A 1 131 ? 14.863 -1.072 -21.933 1.00 82.88 131 GLN A CA 1
ATOM 1015 C C . GLN A 1 131 ? 15.367 -0.975 -20.490 1.00 82.88 131 GLN A C 1
ATOM 1017 O O . GLN A 1 131 ? 14.924 -1.745 -19.639 1.00 82.88 131 GLN A O 1
ATOM 1022 N N . ARG A 1 132 ? 16.238 0.001 -20.203 1.00 85.00 132 ARG A N 1
ATOM 1023 C CA . ARG A 1 132 ? 16.703 0.289 -18.839 1.00 85.00 132 ARG A CA 1
ATOM 1024 C C . ARG A 1 132 ? 15.536 0.686 -17.939 1.00 85.00 132 ARG A C 1
ATOM 1026 O O . ARG A 1 132 ? 15.357 0.098 -16.877 1.00 85.00 132 ARG A O 1
ATOM 1033 N N . VAL A 1 133 ? 14.723 1.648 -18.380 1.00 88.81 133 VAL A N 1
ATOM 1034 C CA . VAL A 1 133 ? 13.547 2.105 -17.623 1.00 88.81 133 VAL A CA 1
ATOM 1035 C C . VAL A 1 133 ? 12.573 0.949 -17.392 1.00 88.81 133 VAL A C 1
ATOM 1037 O O . VAL A 1 133 ? 12.129 0.753 -16.266 1.00 88.81 133 VAL A O 1
ATOM 1040 N N . GLY A 1 134 ? 12.301 0.132 -18.416 1.00 89.88 134 GLY A N 1
ATOM 1041 C CA . GLY A 1 134 ? 11.448 -1.050 -18.275 1.00 89.88 134 GLY A CA 1
ATOM 1042 C C . GLY A 1 134 ? 11.966 -2.047 -17.233 1.00 89.88 134 GLY A C 1
ATOM 1043 O O . GLY A 1 134 ? 11.185 -2.543 -16.424 1.00 89.88 134 GLY A O 1
ATOM 1044 N N . HIS A 1 135 ? 13.279 -2.295 -17.199 1.00 89.62 135 HIS A N 1
ATOM 1045 C CA . HIS A 1 135 ? 13.896 -3.160 -16.191 1.00 89.62 135 HIS A CA 1
ATOM 1046 C C . HIS A 1 135 ? 13.736 -2.603 -14.771 1.00 89.62 135 HIS A C 1
ATOM 1048 O O . HIS A 1 135 ? 13.332 -3.338 -13.872 1.00 89.62 135 HIS A O 1
ATOM 1054 N N . ILE A 1 136 ? 14.013 -1.309 -14.570 1.00 92.31 136 ILE A N 1
ATOM 1055 C CA . ILE A 1 136 ? 13.892 -0.657 -13.256 1.00 92.31 136 ILE A CA 1
ATOM 1056 C C . ILE A 1 136 ? 12.446 -0.716 -12.759 1.00 92.31 136 ILE A C 1
ATOM 1058 O O . ILE A 1 136 ? 12.207 -1.155 -11.638 1.00 92.31 136 ILE A O 1
ATOM 1062 N N . LEU A 1 137 ? 11.483 -0.330 -13.601 1.00 93.81 137 LEU A N 1
ATOM 1063 C CA . LEU A 1 137 ? 10.066 -0.320 -13.231 1.00 93.81 137 LEU A CA 1
ATOM 1064 C C . LEU A 1 137 ? 9.545 -1.725 -12.912 1.00 93.81 137 LEU A C 1
ATOM 1066 O O . LEU A 1 137 ? 8.797 -1.894 -11.951 1.00 93.81 137 LEU A O 1
ATOM 1070 N N . ASN A 1 138 ? 9.964 -2.737 -13.678 1.00 93.75 138 ASN A N 1
ATOM 1071 C CA . ASN A 1 138 ? 9.597 -4.117 -13.379 1.00 93.75 138 ASN A CA 1
ATOM 1072 C C . ASN A 1 138 ? 10.244 -4.603 -12.076 1.00 93.75 138 ASN A C 1
ATOM 1074 O O . ASN A 1 138 ? 9.565 -5.202 -11.252 1.00 93.75 138 ASN A O 1
ATOM 1078 N N . GLY A 1 139 ? 11.525 -4.300 -11.852 1.00 95.00 139 GLY A N 1
ATOM 1079 C CA . GLY A 1 139 ? 12.207 -4.646 -10.605 1.00 95.00 139 GLY A CA 1
ATOM 1080 C C . GLY A 1 139 ? 11.552 -3.999 -9.384 1.00 95.00 139 GLY A C 1
ATOM 1081 O O . GLY A 1 139 ? 11.340 -4.669 -8.378 1.00 95.00 139 GLY A O 1
ATOM 1082 N N . TRP A 1 140 ? 11.179 -2.720 -9.477 1.00 96.81 140 TRP A N 1
ATOM 1083 C CA . TRP A 1 140 ? 10.447 -2.023 -8.415 1.00 96.81 140 TRP A CA 1
ATOM 1084 C C . TRP A 1 140 ? 9.099 -2.677 -8.123 1.00 96.81 140 TRP A C 1
ATOM 1086 O O . TRP A 1 140 ? 8.752 -2.844 -6.957 1.00 96.81 140 TRP A O 1
ATOM 1096 N N . LYS A 1 141 ? 8.365 -3.089 -9.163 1.00 96.44 141 LYS A N 1
ATOM 1097 C CA . LYS A 1 141 ? 7.088 -3.795 -9.009 1.00 96.44 141 LYS A CA 1
ATOM 1098 C C . LYS A 1 141 ? 7.241 -5.113 -8.266 1.00 96.44 141 LYS A C 1
ATOM 1100 O O . LYS A 1 141 ? 6.494 -5.360 -7.327 1.00 96.44 141 LYS A O 1
ATOM 1105 N N . GLU A 1 142 ? 8.206 -5.937 -8.660 1.00 96.69 142 GLU A N 1
ATOM 1106 C CA . GLU A 1 142 ? 8.434 -7.222 -7.994 1.00 96.69 142 GLU A CA 1
ATOM 1107 C C . GLU A 1 142 ? 8.894 -7.029 -6.543 1.00 96.69 142 GLU A C 1
ATOM 1109 O O . GLU A 1 142 ? 8.394 -7.706 -5.648 1.00 96.69 142 GLU A O 1
ATOM 1114 N N . ALA A 1 143 ? 9.772 -6.056 -6.280 1.00 97.06 143 ALA A N 1
ATOM 1115 C CA . ALA A 1 143 ? 10.194 -5.731 -4.917 1.00 97.06 143 ALA A CA 1
ATOM 1116 C C . ALA A 1 143 ? 9.024 -5.267 -4.034 1.00 97.06 143 ALA A C 1
ATOM 1118 O O . ALA A 1 143 ? 8.911 -5.705 -2.892 1.00 97.06 143 ALA A O 1
ATOM 1119 N N . LEU A 1 144 ? 8.137 -4.421 -4.569 1.00 97.12 144 LEU A N 1
ATOM 1120 C CA . LEU A 1 144 ? 6.921 -3.999 -3.872 1.00 97.12 144 LEU A CA 1
ATOM 1121 C C . LEU A 1 144 ? 5.997 -5.177 -3.578 1.00 97.12 144 LEU A C 1
ATOM 1123 O O . LEU A 1 144 ? 5.524 -5.292 -2.454 1.00 97.12 144 LEU A O 1
ATOM 1127 N N . ARG A 1 145 ? 5.765 -6.067 -4.551 1.00 96.88 145 ARG A N 1
ATOM 1128 C CA . ARG A 1 145 ? 4.928 -7.261 -4.356 1.00 96.88 145 ARG A CA 1
ATOM 1129 C C . ARG A 1 145 ? 5.437 -8.121 -3.204 1.00 96.88 145 ARG A C 1
ATOM 1131 O O . ARG A 1 145 ? 4.658 -8.431 -2.310 1.00 96.88 145 ARG A O 1
ATOM 1138 N N . VAL A 1 146 ? 6.735 -8.429 -3.194 1.00 96.44 146 VAL A N 1
ATOM 1139 C CA . VAL A 1 146 ? 7.362 -9.211 -2.116 1.00 96.44 146 VAL A CA 1
ATOM 1140 C C . VAL A 1 146 ? 7.214 -8.504 -0.769 1.00 96.44 146 VAL A C 1
ATOM 1142 O O . VAL A 1 146 ? 6.761 -9.117 0.192 1.00 96.44 146 VAL A O 1
ATOM 1145 N N . ALA A 1 147 ? 7.519 -7.206 -0.701 1.00 96.81 147 ALA A N 1
ATOM 1146 C CA . ALA A 1 147 ? 7.399 -6.449 0.544 1.00 96.81 147 ALA A CA 1
ATOM 1147 C C . ALA A 1 147 ? 5.951 -6.414 1.070 1.00 96.81 147 ALA A C 1
ATOM 1149 O O . ALA A 1 147 ? 5.728 -6.529 2.270 1.00 96.81 147 ALA A O 1
ATOM 1150 N N . ILE A 1 148 ? 4.955 -6.292 0.185 1.00 96.69 148 ILE A N 1
ATOM 1151 C CA . ILE A 1 148 ? 3.534 -6.316 0.563 1.00 96.69 148 ILE A CA 1
ATOM 1152 C C . ILE A 1 148 ? 3.122 -7.703 1.077 1.00 96.69 148 ILE A C 1
ATOM 1154 O O . ILE A 1 148 ? 2.355 -7.801 2.033 1.00 96.69 148 ILE A O 1
ATOM 1158 N N . GLU A 1 149 ? 3.611 -8.782 0.461 1.00 96.06 149 GLU A N 1
ATOM 1159 C CA . GLU A 1 149 ? 3.353 -10.153 0.919 1.00 96.06 149 GLU A CA 1
ATOM 1160 C C . GLU A 1 149 ? 3.946 -10.419 2.309 1.00 96.06 149 GLU A C 1
ATOM 1162 O O . GLU A 1 149 ? 3.277 -11.021 3.154 1.00 96.06 149 GLU A O 1
ATOM 1167 N N . GLU A 1 150 ? 5.163 -9.938 2.564 1.00 95.00 150 GLU A N 1
ATOM 1168 C CA . GLU A 1 150 ? 5.805 -10.002 3.882 1.00 95.00 150 GLU A CA 1
ATOM 1169 C C . GLU A 1 150 ? 5.023 -9.194 4.924 1.00 95.00 150 GLU A C 1
ATOM 1171 O O . GLU A 1 150 ? 4.725 -9.703 6.006 1.00 95.00 150 GLU A O 1
ATOM 1176 N N . GLU A 1 151 ? 4.602 -7.976 4.582 1.00 94.50 151 GLU A N 1
ATOM 1177 C CA . GLU A 1 151 ? 3.801 -7.126 5.468 1.00 94.50 151 GLU A CA 1
ATOM 1178 C C . GLU A 1 151 ? 2.459 -7.794 5.817 1.00 94.50 151 GLU A C 1
ATOM 1180 O O . GLU A 1 151 ? 2.076 -7.899 6.984 1.00 94.50 151 GLU A O 1
ATOM 1185 N N . LEU A 1 152 ? 1.767 -8.353 4.817 1.00 94.00 152 LEU A N 1
ATOM 1186 C CA . LEU A 1 152 ? 0.543 -9.133 5.018 1.00 94.00 152 LEU A CA 1
ATOM 1187 C C . LEU A 1 152 ? 0.754 -10.327 5.954 1.00 94.00 152 LEU A C 1
ATOM 1189 O O . LEU A 1 152 ? -0.160 -10.684 6.703 1.00 94.00 152 LEU A O 1
ATOM 1193 N N . TYR A 1 153 ? 1.915 -10.978 5.886 1.00 92.50 153 TYR A N 1
ATOM 1194 C CA . TYR A 1 153 ? 2.250 -12.084 6.776 1.00 92.50 153 TYR A CA 1
ATOM 1195 C C . TYR A 1 153 ? 2.399 -11.601 8.225 1.00 92.50 153 TYR A C 1
ATOM 1197 O O . TYR A 1 153 ? 1.770 -12.177 9.116 1.00 92.50 153 TYR A O 1
ATOM 1205 N N . VAL A 1 154 ? 3.132 -10.504 8.449 1.00 91.62 154 VAL A N 1
ATOM 1206 C CA . VAL A 1 154 ? 3.340 -9.903 9.780 1.00 91.62 154 VAL A CA 1
ATOM 1207 C C . VAL A 1 154 ? 2.010 -9.555 10.453 1.00 91.62 154 VAL A C 1
ATOM 1209 O O . VAL A 1 154 ? 1.772 -9.940 11.600 1.00 91.62 154 VAL A O 1
ATOM 1212 N N . TRP A 1 155 ? 1.102 -8.875 9.750 1.00 90.00 155 TRP A N 1
ATOM 1213 C CA . TRP A 1 155 ? -0.176 -8.457 10.343 1.00 90.00 155 TRP A CA 1
ATOM 1214 C C . TRP A 1 155 ? -1.135 -9.619 10.603 1.00 90.00 155 TRP A C 1
ATOM 1216 O O . TRP A 1 155 ? -1.836 -9.629 11.618 1.00 90.00 155 TRP A O 1
ATOM 1226 N N . LYS A 1 156 ? -1.128 -10.648 9.750 1.00 86.62 156 LYS A N 1
ATOM 1227 C CA . LYS A 1 156 ? -1.891 -11.877 10.014 1.00 86.62 156 LYS A CA 1
ATOM 1228 C C . LYS A 1 156 ? -1.355 -12.644 11.217 1.00 86.62 156 LYS A C 1
ATOM 1230 O O . LYS A 1 156 ? -2.149 -13.191 11.984 1.00 86.62 156 LYS A O 1
ATOM 1235 N N . GLU A 1 157 ? -0.036 -12.684 11.394 1.00 85.88 157 GLU A N 1
ATOM 1236 C CA . GLU A 1 157 ? 0.579 -13.300 12.569 1.00 85.88 157 GLU A CA 1
ATOM 1237 C C . GLU A 1 157 ? 0.136 -12.574 13.848 1.00 85.88 157 GLU A C 1
ATOM 1239 O O . GLU A 1 157 ? -0.370 -13.224 14.767 1.00 85.88 157 GLU A O 1
ATOM 1244 N N . LYS A 1 158 ? 0.183 -11.233 13.863 1.00 81.56 158 LYS A N 1
ATOM 1245 C CA . LYS A 1 158 ? -0.322 -10.413 14.982 1.00 81.56 158 LYS A CA 1
ATOM 1246 C C . LYS A 1 158 ? -1.789 -10.700 15.314 1.00 81.56 158 LYS A C 1
ATOM 1248 O O . LYS A 1 158 ? -2.109 -10.908 16.484 1.00 81.56 158 LYS A O 1
ATOM 1253 N N . LEU A 1 159 ? -2.665 -10.800 14.307 1.00 78.19 159 LEU A N 1
ATOM 1254 C CA . LEU A 1 159 ? -4.071 -11.182 14.513 1.00 78.19 159 LEU A CA 1
ATOM 1255 C C . LEU A 1 159 ? -4.199 -12.571 15.150 1.00 78.19 159 LEU A C 1
ATOM 1257 O O . LEU A 1 159 ? -4.950 -12.755 16.105 1.00 78.19 159 LEU A O 1
ATOM 1261 N N . SER A 1 160 ? -3.446 -13.554 14.652 1.00 75.12 160 SER A N 1
ATOM 1262 C CA . SER A 1 160 ? -3.516 -14.929 15.161 1.00 75.12 160 SER A CA 1
ATOM 1263 C C . SER A 1 160 ? -2.998 -15.080 16.596 1.00 75.12 160 SER A C 1
ATOM 1265 O O . SER A 1 160 ? -3.515 -15.905 17.349 1.00 75.12 160 SER A O 1
ATOM 1267 N N . ILE A 1 161 ? -2.017 -14.268 16.999 1.00 67.56 161 ILE A N 1
ATOM 1268 C CA . ILE A 1 161 ? -1.488 -14.248 18.368 1.00 67.56 161 ILE A CA 1
ATOM 1269 C C . ILE A 1 161 ? -2.446 -13.492 19.299 1.00 67.56 161 ILE A C 1
ATOM 1271 O O . ILE A 1 161 ? -2.731 -13.981 20.392 1.00 67.56 161 ILE A O 1
ATOM 1275 N N . GLY A 1 162 ? -3.005 -12.360 18.855 1.00 57.09 162 GLY A N 1
ATOM 1276 C CA . GLY A 1 162 ? -3.957 -11.559 19.634 1.00 57.09 162 GLY A CA 1
ATOM 1277 C C . GLY A 1 162 ? -5.256 -12.297 19.985 1.00 57.09 162 GLY A C 1
ATOM 1278 O O . GLY A 1 162 ? -5.803 -12.103 21.067 1.00 57.09 162 GLY A O 1
ATOM 1279 N N . ILE A 1 163 ? -5.712 -13.220 19.129 1.00 52.00 163 ILE A N 1
ATOM 1280 C CA . ILE A 1 163 ? -6.901 -14.057 19.388 1.00 52.00 163 ILE A CA 1
ATOM 1281 C C . ILE A 1 163 ? -6.665 -15.080 20.518 1.00 52.00 163 ILE A C 1
ATOM 1283 O O . ILE A 1 163 ? -7.620 -15.512 21.156 1.00 52.00 163 ILE A O 1
ATOM 1287 N N . ASN A 1 164 ? -5.416 -15.456 20.815 1.00 43.03 164 ASN A N 1
ATOM 1288 C CA . ASN A 1 164 ? -5.105 -16.455 21.848 1.00 43.03 164 ASN A CA 1
ATOM 1289 C C . ASN A 1 164 ? -4.969 -15.870 23.269 1.00 43.03 164 ASN A C 1
ATOM 1291 O O . ASN A 1 164 ? -4.697 -16.622 24.209 1.00 43.03 164 ASN A O 1
ATOM 1295 N N . HIS A 1 165 ? -5.139 -14.554 23.436 1.00 39.50 165 HIS A N 1
ATOM 1296 C CA . HIS A 1 165 ? -4.976 -13.862 24.719 1.00 39.50 165 HIS A CA 1
ATOM 1297 C C . HIS A 1 165 ? -6.228 -13.134 25.242 1.00 39.50 165 HIS A C 1
ATOM 1299 O O . HIS A 1 165 ? -6.140 -12.508 26.298 1.00 39.50 165 HIS A O 1
ATOM 1305 N N . ASN A 1 166 ? -7.382 -13.295 24.587 1.00 36.47 166 ASN A N 1
ATOM 1306 C CA . ASN A 1 166 ? -8.699 -12.853 25.075 1.00 36.47 166 ASN A CA 1
ATOM 1307 C C . ASN A 1 166 ? -9.603 -14.042 25.423 1.00 36.47 166 ASN A C 1
ATOM 1309 O O . ASN A 1 166 ? -10.509 -13.857 26.268 1.00 36.47 166 ASN A O 1
#